Protein AF-A0A4R8XRL6-F1 (afdb_monomer_lite)

Foldseek 3Di:
DDDPPPPPDDPDPPPPDDDDPVRVVVVQCVLLQVLLCVLVVDFDFPDKDADPDPQAGIWTWGQHPVRAIAIFGAHSNSHTPDNGDHDDD

Radius of gyration: 18.22 Å; chains: 1; bounding box: 26×60×45 Å

pLDDT: mean 84.29, std 18.07, range [40.59, 97.75]

Organism: NCBI:txid1259262

Structure (mmCIF, N/CA/C/O backbone):
data_AF-A0A4R8XRL6-F1
#
_entry.id   AF-A0A4R8XRL6-F1
#
loop_
_atom_site.group_PDB
_atom_site.id
_atom_site.type_symbol
_atom_site.label_atom_id
_atom_site.label_alt_id
_atom_site.label_comp_id
_atom_site.label_asym_id
_atom_site.label_entity_id
_atom_site.label_seq_id
_atom_site.pdbx_PDB_ins_code
_atom_site.Cartn_x
_atom_site.Cartn_y
_atom_site.Cartn_z
_atom_site.occupancy
_atom_site.B_iso_or_equiv
_atom_site.auth_seq_id
_atom_site.auth_comp_id
_atom_site.auth_asym_id
_atom_site.auth_atom_id
_atom_site.pdbx_PDB_model_num
ATOM 1 N N . MET A 1 1 ? -1.743 43.440 -17.380 1.00 40.59 1 MET A N 1
ATOM 2 C CA . MET A 1 1 ? -2.196 42.085 -17.002 1.00 40.59 1 MET A CA 1
ATOM 3 C C . MET A 1 1 ? -1.246 41.093 -17.648 1.00 40.59 1 MET A C 1
ATOM 5 O O . MET A 1 1 ? -1.237 40.991 -18.866 1.00 40.59 1 MET A O 1
ATOM 9 N N . SER A 1 2 ? -0.370 40.473 -16.859 1.00 50.09 2 SER A N 1
ATOM 10 C CA . SER A 1 2 ? 0.632 39.522 -17.350 1.00 50.09 2 SER A CA 1
ATOM 11 C C . SER A 1 2 ? -0.020 38.160 -17.562 1.00 50.09 2 SER A C 1
ATOM 13 O O . SER A 1 2 ? -0.413 37.509 -16.599 1.00 50.09 2 SER A O 1
ATOM 15 N N . THR A 1 3 ? -0.157 37.725 -18.810 1.00 47.84 3 THR A N 1
ATOM 16 C CA . THR A 1 3 ? -0.492 36.332 -19.124 1.00 47.84 3 THR A CA 1
ATOM 17 C C . THR A 1 3 ? 0.740 35.467 -18.855 1.00 47.84 3 THR A C 1
ATOM 19 O O . THR A 1 3 ? 1.808 35.796 -19.384 1.00 47.84 3 THR A O 1
ATOM 22 N N . PRO A 1 4 ? 0.655 34.374 -18.078 1.00 46.69 4 PRO A N 1
ATOM 23 C CA . PRO A 1 4 ? 1.787 33.477 -17.949 1.00 46.69 4 PRO A CA 1
ATOM 24 C C . PRO A 1 4 ? 2.021 32.793 -19.299 1.00 46.69 4 PRO A C 1
ATOM 26 O O . PRO A 1 4 ? 1.218 31.992 -19.771 1.00 46.69 4 PRO A O 1
ATOM 29 N N . SER A 1 5 ? 3.136 33.149 -19.936 1.00 59.22 5 SER A N 1
ATOM 30 C CA . SER A 1 5 ? 3.684 32.477 -21.110 1.00 59.22 5 SER A CA 1
ATOM 31 C C . SER A 1 5 ? 4.235 31.118 -20.672 1.00 59.22 5 SER A C 1
ATOM 33 O O . SER A 1 5 ? 5.438 30.971 -20.450 1.00 59.22 5 SER A O 1
ATOM 35 N N . TRP A 1 6 ? 3.377 30.103 -20.564 1.00 56.50 6 TRP A N 1
ATOM 36 C CA . TRP A 1 6 ? 3.856 28.724 -20.620 1.00 56.50 6 TRP A CA 1
ATOM 37 C C . TRP A 1 6 ? 4.157 28.394 -22.084 1.00 56.50 6 TRP A C 1
ATOM 39 O O . TRP A 1 6 ? 3.344 27.830 -22.813 1.00 56.50 6 TRP A O 1
ATOM 49 N N . ARG A 1 7 ? 5.338 28.819 -22.547 1.00 60.31 7 ARG A N 1
ATOM 50 C CA . ARG A 1 7 ? 5.937 28.262 -23.758 1.00 60.31 7 ARG A CA 1
ATOM 51 C C . ARG A 1 7 ? 6.172 26.790 -23.465 1.00 60.31 7 ARG A C 1
ATOM 53 O O . ARG A 1 7 ? 6.964 26.471 -22.583 1.00 60.31 7 ARG A O 1
ATOM 60 N N . GLY A 1 8 ? 5.460 25.925 -24.184 1.00 46.88 8 GLY A N 1
ATOM 61 C CA . GLY A 1 8 ? 5.698 24.490 -24.199 1.00 46.88 8 GLY A CA 1
ATOM 62 C C . GLY A 1 8 ? 7.138 24.219 -24.611 1.00 46.88 8 GLY A C 1
ATOM 63 O O . GLY A 1 8 ? 7.452 24.113 -25.791 1.00 46.88 8 GLY A O 1
ATOM 64 N N . ASN A 1 9 ? 8.024 24.161 -23.623 1.00 48.75 9 ASN A N 1
ATOM 65 C CA . ASN A 1 9 ? 9.349 23.617 -23.786 1.00 48.75 9 ASN A CA 1
ATOM 66 C C . ASN A 1 9 ? 9.181 22.105 -23.704 1.00 48.75 9 ASN A C 1
ATOM 68 O O . ASN A 1 9 ? 8.818 21.606 -22.643 1.00 48.75 9 ASN A O 1
ATOM 72 N N . ALA A 1 10 ? 9.343 21.435 -24.846 1.00 47.59 10 ALA A N 1
ATOM 73 C CA . ALA A 1 10 ? 9.642 20.015 -24.978 1.00 47.59 10 ALA A CA 1
ATOM 74 C C . ALA A 1 10 ? 9.287 19.176 -23.736 1.00 47.59 10 ALA A C 1
ATOM 76 O O . ALA A 1 10 ? 10.160 18.865 -22.926 1.00 47.59 10 ALA A O 1
ATOM 77 N N . ALA A 1 11 ? 8.019 18.771 -23.596 1.00 49.31 11 ALA 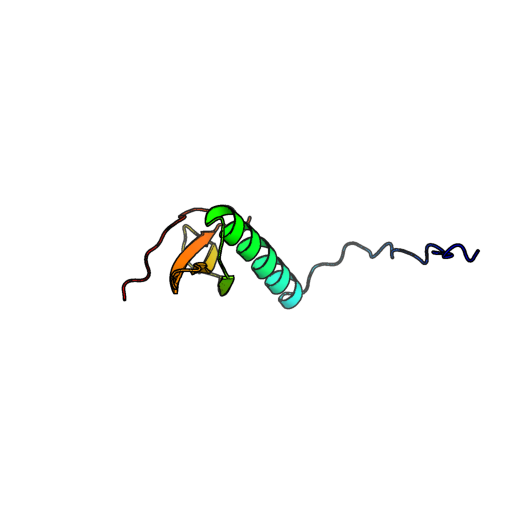A N 1
ATOM 78 C CA . ALA A 1 11 ? 7.758 17.513 -22.912 1.00 49.31 11 ALA A CA 1
ATOM 79 C C . ALA A 1 11 ? 8.521 16.485 -23.743 1.00 49.31 11 ALA A C 1
ATOM 81 O O . ALA A 1 11 ? 8.131 16.194 -24.874 1.00 49.31 11 ALA A O 1
ATOM 82 N N . SER A 1 12 ? 9.713 16.129 -23.266 1.00 56.62 12 SER A N 1
ATOM 83 C CA . SER A 1 12 ? 10.669 15.317 -23.989 1.00 56.62 12 SER A CA 1
ATOM 84 C C . SER A 1 12 ? 9.913 14.135 -24.568 1.00 56.62 12 SER A C 1
ATOM 86 O O . SER A 1 12 ? 9.234 13.421 -23.828 1.00 56.62 12 SER A O 1
ATOM 88 N N . VAL A 1 13 ? 10.028 13.918 -25.877 1.00 55.28 13 VAL A N 1
ATOM 89 C CA . VAL A 1 13 ? 9.765 12.597 -26.444 1.00 55.28 13 VAL A CA 1
ATOM 90 C C . VAL A 1 13 ? 10.907 11.725 -25.931 1.00 55.28 13 VAL A C 1
ATOM 92 O O . VAL A 1 13 ? 11.875 11.454 -26.630 1.00 55.28 13 VAL A O 1
ATOM 95 N N . ALA A 1 14 ? 10.884 11.439 -24.630 1.00 63.66 14 ALA A N 1
ATOM 96 C CA . ALA A 1 14 ? 11.800 10.524 -24.007 1.00 63.66 14 ALA A CA 1
ATOM 97 C C . ALA A 1 14 ? 11.483 9.181 -24.647 1.00 63.66 14 ALA A C 1
ATOM 99 O O . ALA A 1 14 ? 10.349 8.702 -24.558 1.00 63.66 14 ALA A O 1
ATOM 100 N N . GLU A 1 15 ? 12.462 8.619 -25.348 1.00 70.00 15 GLU A N 1
ATOM 101 C CA . GLU A 1 15 ? 12.340 7.268 -25.869 1.00 70.00 15 GLU A CA 1
ATOM 102 C C . GLU A 1 15 ? 11.930 6.332 -24.723 1.00 70.00 15 GLU A C 1
ATOM 104 O O . GLU A 1 15 ? 12.338 6.564 -23.575 1.00 70.00 15 GLU A O 1
ATOM 109 N N . PRO A 1 16 ? 11.095 5.311 -24.987 1.00 77.44 16 PRO A N 1
ATOM 110 C CA . PRO A 1 16 ? 10.678 4.369 -23.963 1.00 77.44 16 PRO A CA 1
ATOM 111 C C . PRO A 1 16 ? 11.916 3.751 -23.313 1.00 77.44 16 PRO A C 1
ATOM 113 O O . PRO A 1 16 ? 12.601 2.908 -23.889 1.00 77.44 16 PRO A O 1
ATOM 116 N N . ARG A 1 17 ? 12.219 4.214 -22.100 1.00 85.62 17 ARG A N 1
ATOM 117 C CA . ARG A 1 17 ? 13.372 3.765 -21.329 1.00 85.62 17 ARG A CA 1
ATOM 118 C C . ARG A 1 17 ? 12.935 2.702 -20.342 1.00 85.62 17 ARG A C 1
ATOM 120 O O . ARG A 1 17 ? 11.919 2.844 -19.659 1.00 85.62 17 ARG A O 1
ATOM 127 N N . VAL A 1 18 ? 13.729 1.642 -20.250 1.00 91.00 18 VAL A N 1
ATOM 128 C CA . VAL A 1 18 ? 13.568 0.635 -19.203 1.00 91.00 18 VAL A CA 1
ATOM 129 C C . VAL A 1 18 ? 13.856 1.308 -17.862 1.00 91.00 18 VAL A C 1
ATOM 131 O O . VAL A 1 18 ? 14.892 1.955 -17.701 1.00 91.00 18 VAL A O 1
ATOM 134 N N . LEU A 1 19 ? 12.929 1.180 -16.911 1.00 92.81 19 LEU A N 1
ATOM 135 C CA . LEU A 1 19 ? 13.131 1.692 -15.558 1.00 92.81 19 LEU A CA 1
ATOM 136 C C . LEU A 1 19 ? 14.309 0.973 -14.901 1.00 92.81 19 LEU A C 1
ATOM 138 O O . LEU A 1 19 ? 14.438 -0.251 -14.988 1.00 92.81 19 LEU A O 1
ATOM 142 N N . THR A 1 20 ? 15.132 1.725 -14.179 1.00 96.31 20 THR A N 1
ATOM 143 C CA . THR A 1 20 ? 16.101 1.126 -13.260 1.00 96.31 20 THR A CA 1
ATOM 144 C C . THR A 1 20 ? 15.374 0.354 -12.155 1.00 96.31 20 THR A C 1
ATOM 146 O O . THR A 1 20 ? 14.201 0.596 -11.862 1.00 96.31 20 THR A O 1
ATOM 149 N N . ALA A 1 21 ? 16.077 -0.561 -11.483 1.00 94.06 21 ALA A N 1
ATOM 150 C CA . ALA A 1 21 ? 15.501 -1.302 -10.360 1.00 94.06 21 ALA A CA 1
ATOM 151 C C . ALA A 1 21 ? 14.997 -0.369 -9.241 1.00 94.06 21 ALA A C 1
ATOM 153 O O . ALA A 1 21 ? 13.953 -0.632 -8.651 1.00 94.06 21 ALA A O 1
ATOM 154 N N . ALA A 1 22 ? 15.704 0.738 -8.987 1.00 95.50 22 ALA A N 1
ATOM 155 C CA . ALA A 1 22 ? 15.311 1.733 -7.992 1.00 95.50 22 ALA A CA 1
ATOM 156 C C . ALA A 1 22 ? 14.045 2.501 -8.405 1.00 95.50 22 ALA A C 1
ATOM 158 O O . ALA A 1 22 ? 13.136 2.669 -7.595 1.00 95.50 22 ALA A O 1
ATOM 159 N N . GLU A 1 23 ? 13.951 2.922 -9.670 1.00 96.31 23 GLU A N 1
ATOM 160 C CA . GLU A 1 23 ? 12.744 3.576 -10.193 1.00 96.31 23 GLU A CA 1
ATOM 161 C C . GLU A 1 23 ? 11.547 2.629 -10.160 1.00 96.31 23 GLU A C 1
ATOM 163 O O . GLU A 1 23 ? 10.474 3.016 -9.703 1.00 96.31 23 GLU A O 1
ATOM 168 N N . ARG A 1 24 ? 11.737 1.370 -10.568 1.00 95.06 24 ARG A N 1
ATOM 169 C CA . ARG A 1 24 ? 10.677 0.365 -10.497 1.00 95.06 24 ARG A CA 1
ATOM 170 C C . ARG A 1 24 ? 10.238 0.100 -9.059 1.00 95.06 24 ARG A C 1
ATOM 172 O O . ARG A 1 24 ? 9.044 0.070 -8.807 1.00 95.06 24 ARG A O 1
ATOM 179 N N . ALA A 1 25 ? 11.169 -0.019 -8.113 1.00 93.94 25 ALA A N 1
ATOM 180 C CA . ALA A 1 25 ? 10.831 -0.187 -6.700 1.00 93.94 25 ALA A CA 1
ATOM 181 C C . ALA A 1 25 ? 10.060 1.018 -6.132 1.00 93.94 25 ALA A C 1
ATOM 183 O O . ALA A 1 25 ? 9.165 0.841 -5.307 1.00 93.94 25 ALA A O 1
ATOM 184 N N . SER A 1 26 ? 10.383 2.235 -6.583 1.00 96.25 26 SER A N 1
ATOM 185 C CA . SER A 1 26 ? 9.644 3.447 -6.216 1.00 96.25 26 SER A CA 1
ATOM 186 C C . SER A 1 26 ? 8.208 3.406 -6.745 1.00 96.25 26 SER A C 1
ATOM 188 O O . SER A 1 26 ? 7.267 3.619 -5.984 1.00 96.25 26 SER A O 1
ATOM 190 N N . VAL A 1 27 ? 8.033 3.048 -8.022 1.00 96.50 27 VAL A N 1
ATOM 191 C CA . VAL A 1 2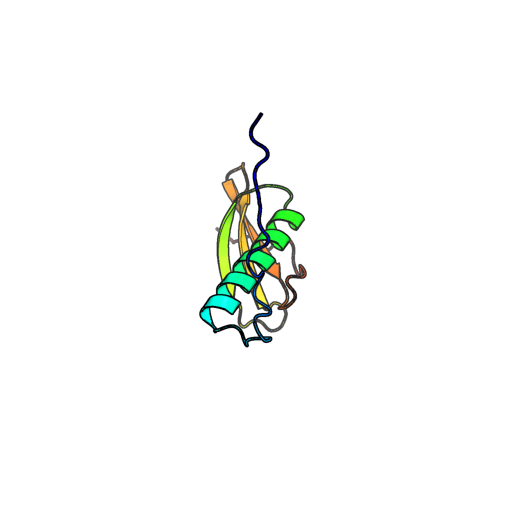7 ? 6.709 2.872 -8.639 1.00 96.50 27 VAL A CA 1
ATOM 192 C C . VAL A 1 27 ? 5.911 1.786 -7.917 1.00 96.50 27 VAL A C 1
ATOM 194 O O . VAL A 1 27 ? 4.786 2.053 -7.504 1.00 96.50 27 VAL A O 1
ATOM 197 N N . ASP A 1 28 ? 6.503 0.609 -7.691 1.00 97.00 28 ASP A N 1
ATOM 198 C CA . ASP A 1 28 ? 5.863 -0.509 -6.988 1.00 97.00 28 ASP A CA 1
ATOM 199 C C . ASP A 1 28 ? 5.372 -0.066 -5.593 1.00 97.00 28 ASP A C 1
ATOM 201 O O . ASP A 1 28 ? 4.213 -0.295 -5.242 1.00 97.00 28 ASP A O 1
ATOM 205 N N . ARG A 1 29 ? 6.216 0.640 -4.819 1.00 97.38 29 ARG A N 1
ATOM 206 C CA . ARG A 1 29 ? 5.852 1.187 -3.499 1.00 97.38 29 ARG A CA 1
ATOM 207 C C . ARG A 1 29 ? 4.689 2.170 -3.588 1.00 97.38 29 ARG A C 1
ATOM 209 O O . ARG A 1 29 ? 3.760 2.085 -2.787 1.00 97.38 29 ARG A O 1
ATOM 216 N N . THR A 1 30 ? 4.738 3.116 -4.525 1.00 97.75 30 THR A N 1
ATOM 217 C CA . THR A 1 30 ? 3.687 4.127 -4.677 1.00 97.75 30 THR A CA 1
ATOM 218 C C . THR A 1 30 ? 2.363 3.487 -5.083 1.00 97.75 30 THR A C 1
ATOM 220 O O . THR A 1 30 ? 1.347 3.750 -4.444 1.00 97.75 30 THR A O 1
ATOM 223 N N . THR A 1 31 ? 2.356 2.626 -6.101 1.00 97.38 31 THR A N 1
ATOM 224 C CA . THR A 1 31 ? 1.125 2.015 -6.614 1.00 97.38 31 THR A CA 1
ATOM 225 C C . THR A 1 31 ? 0.512 1.042 -5.607 1.00 97.38 31 THR A C 1
ATOM 227 O O . THR A 1 31 ? -0.690 1.119 -5.354 1.00 97.38 31 THR A O 1
ATOM 230 N N . ALA A 1 32 ? 1.315 0.191 -4.958 1.00 97.56 32 ALA A N 1
ATOM 231 C CA . ALA A 1 32 ? 0.821 -0.707 -3.914 1.00 97.56 32 ALA A CA 1
ATOM 232 C C . ALA A 1 32 ? 0.303 0.063 -2.689 1.00 97.56 32 ALA A C 1
ATOM 234 O O . ALA A 1 32 ? -0.749 -0.277 -2.153 1.00 97.56 32 ALA A O 1
ATOM 235 N N . GLY A 1 33 ? 0.997 1.131 -2.277 1.00 97.50 33 GLY A N 1
ATOM 236 C CA . GLY A 1 33 ? 0.566 1.986 -1.170 1.00 97.50 33 GLY A CA 1
ATOM 237 C C . GLY A 1 33 ? -0.783 2.661 -1.428 1.00 97.50 33 GLY A C 1
ATOM 238 O O . GLY A 1 33 ? -1.644 2.666 -0.554 1.00 97.50 33 GLY A O 1
ATOM 239 N N . GLN A 1 34 ? -1.004 3.177 -2.640 1.00 97.50 34 GLN A N 1
ATOM 240 C CA . GLN A 1 34 ? -2.291 3.771 -3.022 1.00 97.50 34 GLN A CA 1
ATOM 241 C C . GLN A 1 34 ? -3.422 2.738 -3.058 1.00 97.50 34 GLN A C 1
ATOM 243 O O . GLN A 1 34 ? -4.522 3.015 -2.579 1.00 97.50 34 GLN A O 1
ATOM 248 N N . ALA A 1 35 ? -3.154 1.539 -3.580 1.00 96.56 35 ALA A N 1
ATOM 249 C CA . ALA A 1 35 ? -4.127 0.451 -3.576 1.00 96.56 35 ALA A CA 1
ATOM 250 C C . ALA A 1 35 ? -4.504 0.035 -2.143 1.00 96.56 35 ALA A C 1
ATOM 252 O O . ALA A 1 35 ? -5.686 -0.079 -1.832 1.00 96.56 35 ALA A O 1
ATOM 253 N N . ALA A 1 36 ? -3.521 -0.093 -1.247 1.00 96.00 36 ALA A N 1
ATOM 254 C CA . ALA A 1 36 ? -3.763 -0.397 0.161 1.00 96.00 36 ALA A CA 1
ATOM 255 C C . ALA A 1 36 ? -4.586 0.693 0.867 1.00 96.00 36 ALA A C 1
ATOM 257 O O . ALA A 1 36 ? -5.529 0.373 1.583 1.00 96.00 36 ALA A O 1
ATOM 258 N N . LEU A 1 37 ? -4.277 1.976 0.641 1.00 96.19 37 LEU A N 1
ATOM 259 C CA . LEU A 1 37 ? -5.054 3.092 1.200 1.00 96.19 37 LEU A CA 1
ATOM 260 C C . LEU A 1 37 ? -6.488 3.137 0.664 1.00 96.19 37 LEU A C 1
ATOM 262 O O . LEU A 1 37 ? -7.406 3.461 1.410 1.00 96.19 37 LEU A O 1
ATOM 266 N N . THR A 1 38 ? -6.683 2.790 -0.609 1.00 95.75 38 THR A N 1
ATOM 267 C CA . THR A 1 38 ? -8.020 2.687 -1.210 1.00 95.75 38 THR A CA 1
ATOM 268 C C . THR A 1 38 ? -8.829 1.569 -0.555 1.00 95.75 38 THR A C 1
ATOM 270 O O . THR A 1 38 ? -10.000 1.772 -0.251 1.00 95.75 38 THR A O 1
ATOM 273 N N . GLU A 1 39 ? -8.200 0.421 -0.294 1.00 93.75 39 GLU A N 1
ATOM 274 C CA . GLU A 1 39 ? -8.834 -0.719 0.377 1.00 93.75 39 GLU A CA 1
ATOM 275 C C . GLU A 1 39 ? -9.218 -0.398 1.827 1.00 93.75 39 GLU A C 1
ATOM 277 O O . GLU A 1 39 ? -10.327 -0.698 2.261 1.00 93.75 39 GLU A O 1
ATOM 282 N N . VAL A 1 40 ? -8.320 0.240 2.589 1.00 92.81 40 VAL A N 1
ATOM 283 C CA . VAL A 1 40 ? -8.588 0.553 4.003 1.00 92.81 40 VAL A CA 1
ATOM 284 C C . VAL A 1 40 ? -9.462 1.795 4.207 1.00 92.81 40 VAL A C 1
ATOM 286 O O . VAL A 1 40 ? -10.009 1.984 5.293 1.00 92.81 40 VAL A O 1
ATOM 289 N N . GLY A 1 41 ? -9.582 2.660 3.198 1.00 92.88 41 GLY A N 1
ATOM 290 C CA . GLY A 1 41 ? -10.341 3.913 3.226 1.00 92.88 41 GLY A CA 1
ATOM 291 C C . GLY A 1 41 ? -9.629 5.090 3.908 1.00 92.88 41 GLY A C 1
ATOM 292 O O . GLY A 1 41 ? -9.691 6.210 3.402 1.00 92.88 41 GLY A O 1
ATOM 293 N N . SER A 1 42 ? -8.939 4.871 5.032 1.00 89.25 42 SER A N 1
ATOM 294 C CA . SER A 1 42 ? -8.141 5.902 5.715 1.00 89.25 42 SER A CA 1
ATOM 295 C C . SER A 1 42 ? -6.944 5.320 6.471 1.00 89.25 42 SER A C 1
ATOM 297 O O . SER A 1 42 ? -6.934 4.153 6.857 1.00 89.25 42 SER A O 1
ATOM 299 N N . GLY A 1 43 ? -5.913 6.140 6.688 1.00 94.56 43 GLY A N 1
ATOM 300 C CA . GLY A 1 43 ? -4.709 5.765 7.429 1.00 94.56 43 GLY A CA 1
ATOM 301 C C . GLY A 1 43 ? -3.426 6.262 6.771 1.00 94.56 43 GLY A C 1
ATOM 302 O O . GLY A 1 43 ? -3.447 7.035 5.814 1.00 94.56 43 GLY A O 1
ATOM 303 N N . THR A 1 44 ? -2.298 5.792 7.294 1.00 97.06 44 THR A N 1
ATOM 304 C CA . THR A 1 44 ? -0.958 6.137 6.809 1.00 97.06 44 THR A CA 1
ATOM 305 C C . THR A 1 44 ? -0.181 4.866 6.511 1.00 97.06 44 THR A C 1
ATOM 307 O O . THR A 1 44 ? -0.072 3.995 7.373 1.00 97.06 44 THR A O 1
ATOM 310 N N . VAL A 1 45 ? 0.394 4.764 5.310 1.00 97.00 45 VAL A N 1
ATOM 311 C CA . VAL A 1 45 ? 1.335 3.684 4.982 1.00 97.00 45 VAL A CA 1
ATOM 312 C C . VAL A 1 45 ? 2.591 3.852 5.836 1.00 97.00 45 VAL A C 1
ATOM 314 O O . VAL A 1 45 ? 3.270 4.874 5.741 1.00 97.00 45 VAL A O 1
ATOM 317 N N . THR A 1 46 ? 2.899 2.856 6.661 1.00 97.00 46 THR A N 1
ATOM 318 C CA . THR A 1 46 ? 4.055 2.862 7.570 1.00 97.00 46 THR A CA 1
ATOM 319 C C . THR A 1 46 ? 5.168 1.927 7.127 1.00 97.00 46 THR A C 1
ATOM 321 O O . THR A 1 46 ? 6.324 2.179 7.464 1.00 97.00 46 THR A O 1
ATOM 324 N N . ASP A 1 47 ? 4.856 0.899 6.335 1.00 97.00 47 ASP A N 1
ATOM 325 C CA . ASP A 1 47 ? 5.858 0.007 5.755 1.00 97.00 47 ASP A CA 1
ATOM 326 C C . ASP A 1 47 ? 5.431 -0.525 4.379 1.00 97.00 47 ASP A C 1
ATOM 328 O O . ASP A 1 47 ? 4.247 -0.601 4.048 1.00 97.00 47 ASP A O 1
ATOM 332 N N . PHE A 1 48 ? 6.419 -0.890 3.566 1.00 97.50 48 PHE A N 1
ATOM 333 C CA . PHE A 1 48 ? 6.233 -1.526 2.267 1.00 97.50 48 PHE A CA 1
ATOM 334 C C . PHE A 1 48 ? 7.354 -2.525 2.022 1.00 97.50 48 PHE A C 1
ATOM 336 O O . PHE A 1 48 ? 8.537 -2.165 2.079 1.00 97.50 48 PHE A O 1
ATOM 343 N N . ARG A 1 49 ? 6.977 -3.742 1.631 1.00 96.00 49 ARG A N 1
ATOM 344 C CA . ARG A 1 49 ? 7.917 -4.818 1.338 1.00 96.00 49 ARG A CA 1
ATOM 345 C C . ARG A 1 49 ? 7.458 -5.656 0.151 1.00 96.00 49 ARG A C 1
ATOM 347 O O . ARG A 1 49 ? 6.273 -5.912 -0.035 1.00 96.00 49 ARG A O 1
ATOM 354 N N . ARG A 1 50 ? 8.428 -6.145 -0.625 1.00 95.50 50 ARG A N 1
ATOM 355 C CA . ARG A 1 50 ? 8.199 -7.201 -1.616 1.00 95.50 50 ARG A CA 1
ATOM 356 C C . ARG A 1 50 ? 8.251 -8.564 -0.928 1.00 95.50 50 ARG A C 1
ATOM 358 O O . ARG A 1 50 ? 9.245 -8.879 -0.273 1.00 95.50 50 ARG A O 1
ATOM 365 N N . SER A 1 51 ? 7.199 -9.352 -1.090 1.00 94.31 51 SER A N 1
ATOM 366 C CA . SER A 1 51 ? 7.103 -10.713 -0.577 1.00 94.31 51 SER A CA 1
ATOM 367 C C . SER A 1 51 ? 7.723 -11.718 -1.550 1.00 94.31 51 SER A C 1
ATOM 369 O O . SER A 1 51 ? 7.882 -11.457 -2.744 1.00 94.31 51 SER A O 1
ATOM 371 N N . ARG A 1 52 ? 8.109 -12.876 -1.012 1.00 93.00 52 ARG A N 1
ATOM 372 C CA . ARG A 1 52 ? 8.499 -14.071 -1.781 1.00 93.00 52 ARG A CA 1
ATOM 373 C C . ARG A 1 52 ? 7.425 -15.159 -1.717 1.00 93.00 52 ARG A C 1
ATOM 375 O O . ARG A 1 52 ? 7.691 -16.290 -2.117 1.00 93.00 52 ARG A O 1
ATOM 382 N N . ALA A 1 53 ? 6.263 -14.838 -1.154 1.00 91.25 53 ALA A N 1
ATOM 383 C CA . ALA A 1 53 ? 5.132 -15.743 -1.104 1.00 91.25 53 ALA A CA 1
ATOM 384 C C . ALA A 1 53 ? 4.623 -16.067 -2.518 1.00 91.25 53 ALA A C 1
ATOM 386 O O . ALA A 1 53 ? 4.907 -15.361 -3.486 1.00 91.25 53 ALA A O 1
ATOM 387 N N . LEU A 1 54 ? 3.903 -17.182 -2.635 1.00 91.00 54 LEU A N 1
ATOM 388 C CA . LEU A 1 54 ? 3.374 -17.655 -3.916 1.00 91.00 54 LEU A CA 1
ATOM 389 C C . LEU A 1 54 ? 2.067 -16.957 -4.310 1.00 91.00 54 LEU A C 1
ATOM 391 O O . LEU A 1 54 ? 1.716 -16.935 -5.485 1.00 91.00 54 LEU A O 1
ATOM 395 N N . ASP A 1 55 ? 1.345 -16.417 -3.334 1.00 91.69 55 ASP A N 1
ATOM 396 C CA . ASP A 1 55 ? -0.009 -15.878 -3.462 1.00 91.69 55 ASP A CA 1
ATOM 397 C C . ASP A 1 55 ? -0.064 -14.342 -3.468 1.00 91.69 55 ASP A C 1
ATOM 399 O O . ASP A 1 55 ? -1.025 -13.767 -3.975 1.00 91.69 55 ASP A O 1
ATOM 403 N N . HIS A 1 56 ? 0.980 -13.663 -2.991 1.00 94.44 56 HIS A N 1
ATOM 404 C CA . HIS A 1 56 ? 1.103 -12.208 -3.049 1.00 94.44 56 HIS A CA 1
ATOM 405 C C . HIS A 1 56 ? 2.552 -11.776 -3.306 1.00 94.44 56 HIS A C 1
ATOM 407 O O . HIS A 1 56 ? 3.514 -12.452 -2.945 1.00 94.44 56 HIS A O 1
ATOM 413 N N . ALA A 1 57 ? 2.714 -10.615 -3.935 1.00 96.44 57 ALA 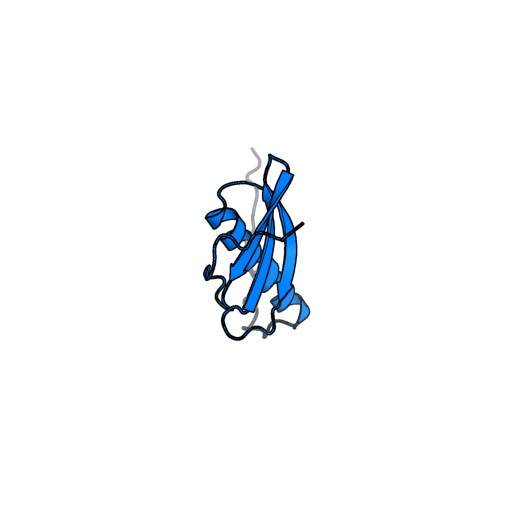A N 1
ATOM 414 C CA . ALA A 1 57 ? 4.015 -10.057 -4.294 1.00 96.44 57 ALA A CA 1
ATOM 415 C C . ALA A 1 57 ? 4.430 -8.890 -3.400 1.00 96.44 57 ALA A C 1
ATOM 417 O O . ALA A 1 57 ? 5.623 -8.618 -3.260 1.00 96.44 57 ALA A O 1
ATOM 418 N N . PHE A 1 58 ? 3.468 -8.195 -2.799 1.00 96.50 58 PHE A N 1
ATOM 419 C CA . PHE A 1 58 ? 3.706 -7.039 -1.951 1.00 96.50 58 PHE A CA 1
ATOM 420 C C . PHE A 1 58 ? 2.924 -7.151 -0.651 1.00 96.50 58 PHE A C 1
ATOM 422 O O . PHE A 1 58 ? 1.814 -7.672 -0.624 1.00 96.50 58 PHE A O 1
ATOM 429 N N . GLU A 1 59 ? 3.511 -6.603 0.400 1.00 96.38 59 GLU A N 1
ATOM 430 C CA . GLU A 1 59 ? 2.878 -6.381 1.691 1.00 96.38 59 GLU A CA 1
ATOM 431 C C . GLU A 1 59 ? 2.997 -4.890 2.013 1.00 96.38 59 GLU A C 1
ATOM 433 O O . GLU A 1 59 ? 4.093 -4.317 1.957 1.00 96.38 59 GLU A O 1
ATOM 438 N N . VAL A 1 60 ? 1.870 -4.258 2.328 1.00 97.56 60 VAL A N 1
ATOM 439 C CA . VAL A 1 60 ? 1.800 -2.849 2.725 1.00 97.56 60 VAL A CA 1
ATOM 440 C C . VAL A 1 60 ? 1.231 -2.771 4.132 1.00 97.56 60 VAL A C 1
ATOM 442 O O . VAL A 1 60 ? 0.098 -3.192 4.355 1.00 97.56 60 VAL A O 1
ATOM 445 N N . GLU A 1 61 ? 1.988 -2.210 5.073 1.00 96.88 61 GLU A N 1
ATOM 446 C CA . GLU A 1 61 ? 1.466 -1.906 6.406 1.00 96.88 61 GLU A CA 1
ATOM 447 C C . GLU A 1 61 ? 0.818 -0.519 6.395 1.00 96.88 61 GLU A C 1
ATOM 449 O O . GLU A 1 61 ? 1.458 0.475 6.042 1.00 96.88 61 GLU A O 1
ATOM 454 N N . VAL A 1 62 ? -0.441 -0.449 6.821 1.00 96.94 62 VAL A N 1
ATOM 455 C CA . VAL A 1 62 ? -1.176 0.794 7.045 1.00 96.94 62 VAL A CA 1
ATOM 456 C C . VAL A 1 62 ? -1.518 0.917 8.524 1.00 96.94 62 VAL A C 1
ATOM 458 O O . VAL A 1 62 ? -2.135 0.027 9.109 1.00 96.94 62 VAL A O 1
ATOM 461 N N . THR A 1 63 ? -1.148 2.043 9.128 1.00 96.00 63 THR A N 1
ATOM 462 C CA . THR A 1 63 ? -1.599 2.426 10.468 1.00 96.00 63 THR A CA 1
ATOM 463 C C . THR A 1 63 ? -2.854 3.287 10.345 1.00 96.00 63 THR A C 1
ATOM 465 O O . THR A 1 63 ? -2.819 4.367 9.753 1.00 96.00 63 THR A O 1
ATOM 468 N N . LEU A 1 64 ? -3.965 2.797 10.890 1.00 94.62 64 LEU A N 1
ATOM 469 C CA . LEU A 1 64 ? -5.244 3.500 10.954 1.00 94.62 64 LEU A CA 1
ATOM 470 C C . LEU A 1 64 ? -5.214 4.604 12.021 1.00 94.62 64 LEU A C 1
ATOM 472 O O . LEU A 1 64 ? -4.365 4.605 12.913 1.00 94.62 64 LEU A O 1
ATOM 476 N N . GLU A 1 65 ? -6.196 5.505 11.991 1.00 93.44 65 GLU A N 1
ATOM 477 C CA . GLU A 1 65 ? -6.307 6.613 12.956 1.00 93.44 65 GLU A CA 1
ATOM 478 C C . GLU A 1 65 ? -6.444 6.144 14.412 1.00 93.44 65 GLU A C 1
ATOM 480 O O . GLU A 1 65 ? -5.961 6.801 15.331 1.00 93.44 65 GLU A O 1
ATOM 485 N N . ASN A 1 66 ? -7.046 4.972 14.635 1.00 90.69 66 ASN A N 1
ATOM 486 C CA . ASN A 1 66 ? -7.153 4.362 15.962 1.00 90.69 66 ASN A CA 1
ATOM 487 C C . ASN A 1 66 ? -5.850 3.666 16.427 1.00 90.69 66 ASN A C 1
ATOM 489 O O . ASN A 1 66 ? -5.849 2.992 17.456 1.00 90.69 66 ASN A O 1
ATOM 493 N N . GLY A 1 67 ? -4.760 3.779 15.657 1.00 93.94 67 GLY A N 1
ATOM 494 C CA . GLY A 1 67 ? -3.461 3.157 15.927 1.00 93.94 67 GLY A CA 1
ATOM 495 C C . GLY A 1 67 ? -3.368 1.672 15.561 1.00 93.94 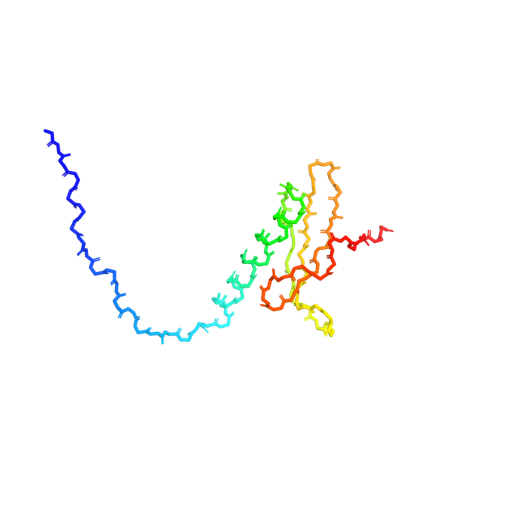67 GLY A C 1
ATOM 496 O O . GLY A 1 67 ? -2.324 1.054 15.778 1.00 93.94 67 GLY A O 1
ATOM 497 N N . THR A 1 68 ? -4.431 1.075 15.012 1.00 9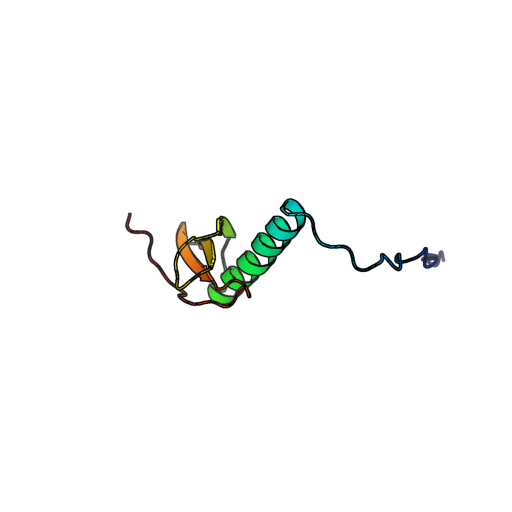3.25 68 THR A N 1
ATOM 498 C CA . THR A 1 68 ? -4.411 -0.314 14.532 1.00 93.25 68 THR A CA 1
ATOM 499 C C . THR A 1 68 ? -3.563 -0.412 13.273 1.00 93.25 68 THR A C 1
ATOM 501 O O . THR A 1 68 ? -3.705 0.400 12.362 1.00 93.25 68 THR A O 1
ATOM 504 N N . LYS A 1 69 ? -2.709 -1.432 13.205 1.00 94.06 69 LYS A N 1
ATOM 505 C CA . LYS A 1 69 ? -1.906 -1.748 12.023 1.00 94.06 69 LYS A CA 1
ATOM 506 C C . LYS A 1 69 ? -2.582 -2.851 11.223 1.00 94.06 69 LYS A C 1
ATOM 508 O O . LYS A 1 69 ? -2.934 -3.883 11.791 1.00 94.06 69 LYS A O 1
ATOM 513 N N . LYS A 1 70 ? -2.731 -2.641 9.920 1.00 93.94 70 LYS A N 1
ATOM 514 C CA . LYS A 1 70 ? -3.216 -3.637 8.964 1.00 93.94 70 LYS A CA 1
ATOM 515 C C . LYS A 1 70 ? -2.147 -3.907 7.924 1.00 93.94 70 LYS A C 1
ATOM 517 O O . LYS A 1 70 ? -1.548 -2.963 7.419 1.00 93.94 70 LYS A O 1
ATOM 522 N N . VAL A 1 71 ? -1.928 -5.176 7.596 1.00 95.00 71 VAL A N 1
ATOM 523 C CA . VAL A 1 71 ? -1.084 -5.566 6.464 1.00 95.00 71 VAL A CA 1
ATOM 524 C C . VAL A 1 71 ? -1.991 -5.970 5.314 1.00 95.00 71 VAL A C 1
ATOM 526 O O . VAL A 1 71 ? -2.806 -6.881 5.455 1.00 95.00 71 VAL A O 1
ATOM 529 N N . ILE A 1 72 ? -1.846 -5.262 4.198 1.00 95.38 72 ILE A N 1
ATOM 530 C CA . ILE A 1 72 ? -2.564 -5.515 2.954 1.00 95.38 72 ILE A CA 1
ATOM 531 C C . ILE A 1 72 ? -1.624 -6.265 2.020 1.00 95.38 72 ILE A C 1
ATOM 533 O O . ILE A 1 72 ? -0.520 -5.795 1.731 1.00 95.38 72 ILE A O 1
ATOM 537 N N . GLU A 1 73 ? -2.058 -7.431 1.559 1.00 95.69 73 GLU A N 1
ATOM 538 C CA . GLU A 1 73 ? -1.301 -8.278 0.641 1.00 95.69 73 GLU A CA 1
ATOM 539 C C . GLU A 1 73 ? -1.770 -8.022 -0.790 1.00 95.69 73 GLU A C 1
ATOM 541 O O . GLU A 1 73 ? -2.967 -8.092 -1.084 1.00 95.69 73 GLU A O 1
ATOM 546 N N . LEU A 1 74 ? -0.834 -7.716 -1.692 1.00 96.00 74 LEU A N 1
ATOM 547 C CA . LEU A 1 74 ? -1.138 -7.359 -3.075 1.00 96.00 74 LEU A CA 1
ATOM 548 C C . LEU A 1 74 ? -0.341 -8.186 -4.083 1.00 96.00 74 LEU A C 1
ATOM 550 O O . LEU A 1 74 ? 0.803 -8.576 -3.853 1.00 96.00 74 LEU A O 1
ATOM 554 N N . THR A 1 75 ? -0.934 -8.394 -5.254 1.00 95.69 75 THR A N 1
ATOM 555 C CA . THR A 1 75 ? -0.269 -8.971 -6.433 1.00 95.69 75 THR A CA 1
ATOM 556 C C . THR A 1 75 ? 0.768 -8.014 -7.036 1.00 95.69 75 THR A C 1
ATOM 558 O O . THR A 1 75 ? 0.785 -6.824 -6.726 1.00 95.69 75 THR A O 1
ATOM 561 N N . GLU A 1 76 ? 1.576 -8.486 -7.997 1.00 94.25 76 GLU A N 1
ATOM 562 C CA . GLU A 1 76 ? 2.507 -7.623 -8.756 1.00 94.25 76 GLU A CA 1
ATOM 563 C C . GLU A 1 76 ? 1.806 -6.501 -9.539 1.00 94.25 76 GLU A C 1
ATOM 565 O O . GLU A 1 76 ? 2.440 -5.522 -9.921 1.00 94.25 76 GLU A O 1
ATOM 570 N N . ARG A 1 77 ? 0.495 -6.629 -9.771 1.00 93.62 77 ARG A N 1
ATOM 571 C CA . ARG A 1 77 ? -0.338 -5.605 -10.418 1.00 93.62 77 ARG A CA 1
ATOM 572 C C . ARG A 1 77 ? -1.002 -4.667 -9.403 1.00 93.62 77 ARG A C 1
ATOM 574 O O . ARG A 1 77 ? -1.909 -3.933 -9.778 1.00 93.62 77 ARG A O 1
ATOM 581 N N . SER A 1 78 ? -0.589 -4.731 -8.1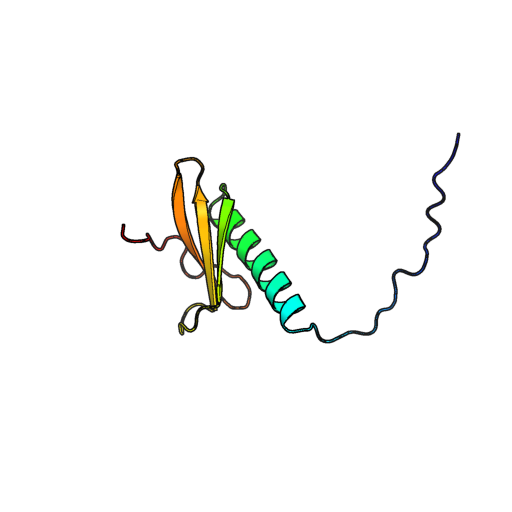35 1.00 92.88 78 SER A N 1
ATOM 582 C CA . SER A 1 78 ? -1.160 -3.982 -7.007 1.00 92.88 78 SER A CA 1
ATOM 583 C C . SER A 1 78 ? -2.661 -4.225 -6.801 1.00 92.88 78 SER A C 1
ATOM 585 O O . SER A 1 78 ? -3.380 -3.343 -6.345 1.00 92.88 78 SER A O 1
ATOM 587 N N . LEU A 1 79 ? -3.137 -5.430 -7.127 1.00 92.06 79 LEU A N 1
ATOM 588 C CA . LEU A 1 79 ? -4.492 -5.877 -6.786 1.00 92.06 79 LEU A CA 1
ATOM 589 C C . LEU A 1 79 ? -4.477 -6.530 -5.406 1.00 92.06 79 LEU A C 1
ATOM 591 O O . LEU A 1 79 ? -3.602 -7.362 -5.162 1.00 92.06 79 LEU A O 1
ATOM 595 N N . VAL A 1 80 ? -5.432 -6.175 -4.548 1.00 90.19 80 VAL A N 1
ATOM 596 C CA . VAL A 1 80 ? -5.586 -6.749 -3.203 1.00 90.19 80 VAL A CA 1
ATOM 597 C C . VAL A 1 80 ? -5.933 -8.235 -3.308 1.00 90.19 80 VAL A C 1
ATOM 599 O O . VAL A 1 80 ? -6.832 -8.615 -4.056 1.00 90.19 80 VAL A O 1
ATOM 602 N N . VAL A 1 81 ? -5.201 -9.064 -2.564 1.00 88.25 81 VAL A N 1
ATOM 603 C CA . VAL A 1 81 ? -5.448 -10.510 -2.426 1.00 88.25 81 VAL A CA 1
ATOM 604 C C . VAL A 1 81 ? -6.103 -10.789 -1.078 1.00 88.25 81 VAL A C 1
ATOM 606 O O . VAL A 1 81 ? -7.133 -11.457 -1.024 1.00 88.25 81 VAL A O 1
ATOM 609 N N . HIS A 1 82 ? -5.554 -10.203 -0.007 1.00 79.94 82 HIS A N 1
ATOM 610 C CA . HIS A 1 82 ? -6.125 -10.260 1.336 1.00 79.94 82 HIS A CA 1
ATOM 611 C C . HIS A 1 82 ? -6.177 -8.854 1.958 1.00 79.94 82 HIS A C 1
ATOM 613 O O . HIS A 1 82 ? -5.138 -8.193 2.057 1.00 79.94 82 HIS A O 1
ATOM 619 N N . PRO A 1 83 ? -7.365 -8.390 2.391 1.00 66.88 83 PRO A N 1
ATOM 620 C CA . PRO A 1 83 ? -7.548 -7.038 2.922 1.00 66.88 83 PRO A CA 1
ATOM 621 C C . PRO A 1 83 ? -7.219 -6.907 4.416 1.00 66.88 83 PRO A C 1
ATOM 623 O O . PRO A 1 83 ? -7.169 -5.796 4.940 1.00 66.88 83 PRO A O 1
ATOM 626 N N . ASP A 1 84 ? -7.038 -8.017 5.136 1.00 61.78 84 ASP A N 1
ATOM 627 C CA . ASP A 1 84 ? -6.851 -7.978 6.586 1.00 61.78 84 ASP A CA 1
ATOM 628 C C . ASP A 1 84 ? -6.081 -9.205 7.083 1.00 61.78 84 ASP A C 1
ATOM 630 O O . ASP A 1 84 ? -6.660 -10.211 7.495 1.00 61.78 84 ASP A O 1
ATOM 634 N N . ARG A 1 85 ? -4.746 -9.134 7.045 1.00 63.97 85 ARG A N 1
ATOM 635 C CA . ARG A 1 85 ? -3.925 -10.010 7.881 1.00 63.97 85 ARG A CA 1
ATOM 636 C C . ARG A 1 85 ? -3.591 -9.261 9.163 1.00 63.97 85 ARG A C 1
ATOM 638 O O . ARG A 1 85 ? -2.745 -8.366 9.167 1.00 63.97 85 ARG A O 1
ATOM 645 N N . ALA A 1 86 ? -4.258 -9.626 10.256 1.00 55.09 86 ALA A N 1
ATOM 646 C CA . ALA A 1 86 ? -3.909 -9.118 11.575 1.00 55.09 86 ALA A CA 1
ATOM 647 C C . ALA A 1 86 ? -2.453 -9.493 11.897 1.00 55.09 86 ALA A C 1
ATOM 649 O O . ALA A 1 86 ? -2.081 -10.671 11.890 1.00 55.09 86 ALA A O 1
ATOM 650 N N . THR A 1 87 ? -1.616 -8.499 12.192 1.00 54.25 87 THR A N 1
ATOM 651 C CA . THR A 1 87 ? -0.321 -8.752 12.819 1.00 54.25 87 THR A CA 1
ATOM 652 C C . THR A 1 87 ? -0.598 -9.212 14.248 1.00 54.25 87 THR A C 1
ATOM 654 O O . THR A 1 87 ? -1.039 -8.433 15.091 1.00 54.25 87 THR A O 1
ATOM 657 N N . LEU A 1 88 ? -0.421 -10.514 14.506 1.00 45.16 88 LEU A N 1
ATOM 658 C CA . LEU A 1 88 ? -0.443 -11.059 15.866 1.00 45.16 88 LEU A CA 1
ATOM 659 C C . LEU A 1 88 ? 0.562 -10.254 16.703 1.00 45.16 88 LEU A C 1
ATOM 661 O O . LEU A 1 88 ? 1.745 -10.208 16.359 1.00 45.16 88 LEU A O 1
ATOM 665 N N . ARG A 1 89 ? 0.051 -9.563 17.727 1.00 42.44 89 ARG A N 1
ATOM 666 C CA . ARG A 1 89 ? 0.854 -8.845 18.721 1.00 42.44 89 ARG A CA 1
ATOM 667 C C . ARG A 1 89 ? 1.614 -9.811 19.614 1.00 42.44 89 ARG A C 1
ATOM 669 O O . ARG A 1 89 ? 1.029 -10.863 19.953 1.00 42.44 89 ARG A O 1
#

Secondary structure (DSSP, 8-state):
----------------PPPPHHHHHHHHHHHHHHHHHHHHSS-EEEEEEE---SS-SEEEEEE-TTS-EEEEEE-TT--EEEEEEE---

Sequence (89 aa):
MSTPSWRGNAASVAEPRVLTAAERASVDRTTAGQAALTEVGSGTVTDFRRSRALDHAFEVEVTLENGTKKVIELTERSLVVHPDRATLR